Protein AF-A0A835IHJ7-F1 (afdb_monomer_lite)

pLDDT: mean 81.1, std 14.23, range [47.38, 95.94]

Radius of gyration: 22.76 Å; chains: 1; bounding box: 47×42×72 Å

Secondary structure (DSSP, 8-state):
----HHHHTTEEE-TTS-EEEPPPSSHHHHHTS-HHHHHHH---SS-S-TTSPPP-HHHHHTT--TTHHHHHHHHHHHHHHHHHTT----EEEE-SS---HHHHHHHHHHHT--EEEES-TTSHHHHHHHHHHTPPPTT--S-S--

Foldseek 3Di:
DPDDVVVCVAWDADPVRDIDGDDDDPCVVVVVADPVRVCLLDQDQWDPDPVTDRDDPVCVVVVVRPRQVVLLVSLLVVLVVCVVVLHADAAEDADPDDPNCVSNVNNRVSSVYYYQYHNDCPDPSNVVVVCVVQDADPPHPPPGDD

InterPro domains:
  IPR001706 Large ribosomal subunit protein bL35 [TIGR00001] (1-47)
  IPR006896 Sec23/Sec24, trunk domain [PF04811] (45-134)
  IPR018265 Large ribosomal subunit protein bL35, conserved site [PS00936] (2-28)
  IPR036465 von Willebrand factor A-like domain superfamily [G3DSA:3.40.50.410] (40-141)
  IPR036465 von Willebrand factor A-like domain superfamily [SSF53300] (44-135)
  IPR037229 Large ribosomal subunit protein bL35 superfamily [SSF143034] (1-47)
  IPR037364 Protein transport protein Sec23 [PTHR11141] (43-145)

Organism: NCBI:txid261450

Structure (mmCIF, N/CA/C/O backbone):
data_AF-A0A835IHJ7-F1
#
_entry.id   AF-A0A835IHJ7-F1
#
loop_
_atom_site.group_PDB
_atom_site.id
_atom_site.type_symbol
_atom_site.label_atom_id
_atom_site.label_alt_id
_atom_site.label_comp_id
_atom_site.label_asym_id
_atom_site.label_entity_id
_atom_site.label_seq_id
_atom_site.pdbx_PDB_ins_code
_atom_site.Cartn_x
_atom_site.Cartn_y
_atom_site.Cartn_z
_atom_site.occupancy
_atom_site.B_iso_or_equiv
_atom_site.auth_seq_id
_atom_site.auth_comp_id
_atom_site.auth_asym_id
_atom_site.auth_atom_id
_atom_site.pdbx_PDB_model_num
ATOM 1 N N . MET A 1 1 ? -16.479 17.876 -47.796 1.00 48.84 1 MET A N 1
ATOM 2 C CA . MET A 1 1 ? -17.436 17.294 -46.824 1.00 48.84 1 MET A CA 1
ATOM 3 C C . MET A 1 1 ? -18.334 18.412 -46.309 1.00 48.84 1 MET A C 1
ATOM 5 O O . MET A 1 1 ? -17.825 19.296 -45.635 1.00 48.84 1 MET A O 1
ATOM 9 N N . LYS A 1 2 ? -19.627 18.438 -46.674 1.00 47.38 2 LYS A N 1
ATOM 10 C CA . LYS A 1 2 ? -20.576 19.448 -46.168 1.00 47.38 2 LYS A CA 1
ATOM 11 C C . LYS A 1 2 ? -20.697 19.270 -44.649 1.00 47.38 2 LYS A C 1
ATOM 13 O O . LYS A 1 2 ? -21.270 18.293 -44.174 1.00 47.38 2 LYS A O 1
ATOM 18 N N . THR A 1 3 ? -20.072 20.150 -43.875 1.00 56.28 3 THR A N 1
ATOM 19 C CA . THR A 1 3 ? -20.063 20.071 -42.414 1.00 56.28 3 THR A CA 1
ATOM 20 C C . THR A 1 3 ? -21.404 20.554 -41.880 1.00 56.28 3 THR A C 1
ATOM 22 O O . THR A 1 3 ? -21.652 21.747 -41.739 1.00 56.28 3 THR A O 1
ATOM 25 N N . HIS A 1 4 ? -22.286 19.620 -41.524 1.00 66.06 4 HIS A N 1
ATOM 26 C CA . HIS A 1 4 ? -23.391 19.952 -40.629 1.00 66.06 4 HIS A CA 1
ATOM 27 C C . HIS A 1 4 ? -22.774 20.542 -39.348 1.00 66.06 4 HIS A C 1
ATOM 29 O O . HIS A 1 4 ? -21.916 19.898 -38.737 1.00 66.06 4 HIS A O 1
ATOM 35 N N . LYS A 1 5 ? -23.176 21.753 -38.924 1.00 63.59 5 LYS A N 1
ATOM 36 C CA . LYS A 1 5 ? -22.623 22.426 -37.720 1.00 63.59 5 LYS A CA 1
ATOM 37 C C . LYS A 1 5 ? -22.625 21.511 -36.481 1.00 63.59 5 LYS A C 1
ATOM 39 O O . LYS A 1 5 ? -21.757 21.620 -35.618 1.00 63.59 5 LYS A O 1
ATOM 44 N N . ALA A 1 6 ? -23.567 20.568 -36.417 1.00 62.56 6 ALA A N 1
ATOM 45 C CA . ALA A 1 6 ? -23.655 19.543 -35.378 1.00 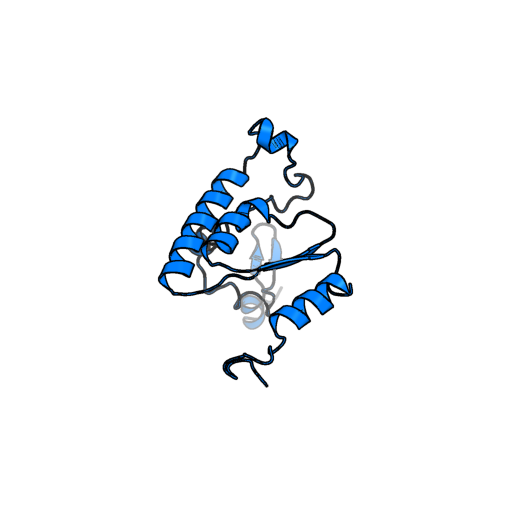62.56 6 ALA A CA 1
ATOM 46 C C . ALA A 1 6 ? -22.461 18.566 -35.358 1.00 62.56 6 ALA A C 1
ATOM 48 O O . ALA A 1 6 ? -22.000 18.178 -34.285 1.00 62.56 6 ALA A O 1
ATOM 49 N N . SER A 1 7 ? -21.932 18.189 -36.523 1.00 63.28 7 SER A N 1
ATOM 50 C CA . SER A 1 7 ? -20.811 17.253 -36.662 1.00 63.28 7 SER A CA 1
ATOM 51 C C . SER A 1 7 ? -19.484 17.892 -36.247 1.00 63.28 7 SER A C 1
ATOM 53 O O . SER A 1 7 ? -18.677 17.242 -35.584 1.00 63.28 7 SER A O 1
ATOM 55 N N . ALA A 1 8 ? -19.298 19.187 -36.525 1.00 67.44 8 ALA A N 1
ATOM 56 C CA . ALA A 1 8 ? -18.123 19.947 -36.086 1.00 67.44 8 ALA A CA 1
ATOM 57 C C . ALA A 1 8 ? -18.004 20.036 -34.550 1.00 67.44 8 ALA A C 1
ATOM 59 O O . ALA A 1 8 ? -16.902 20.086 -34.014 1.00 67.44 8 ALA A O 1
ATOM 60 N N . LYS A 1 9 ? -19.127 19.981 -33.817 1.00 69.31 9 LYS A N 1
ATOM 61 C CA . LYS A 1 9 ? -19.121 19.934 -32.342 1.00 69.31 9 LYS A CA 1
ATOM 62 C C . LYS A 1 9 ? -18.707 18.567 -31.775 1.00 69.31 9 LYS A C 1
ATOM 64 O O . LYS A 1 9 ? -18.355 18.476 -30.602 1.00 69.31 9 LYS A O 1
ATOM 69 N N . ARG A 1 10 ? -18.785 17.494 -32.570 1.00 63.91 10 ARG A N 1
ATOM 70 C CA . ARG A 1 10 ? -18.609 16.099 -32.116 1.00 63.91 10 ARG A CA 1
ATOM 71 C C . ARG A 1 10 ? -17.258 15.495 -32.510 1.00 63.91 10 ARG A C 1
ATOM 73 O O . ARG A 1 10 ? -16.793 14.568 -31.843 1.00 63.91 10 ARG A O 1
ATOM 80 N N . PHE A 1 11 ? -16.623 16.026 -33.551 1.00 75.25 11 PHE A N 1
ATOM 81 C CA . PHE A 1 11 ? -15.389 15.498 -34.128 1.00 75.25 11 PHE A CA 1
ATOM 82 C C . PHE A 1 11 ? -14.379 16.622 -34.352 1.00 75.25 11 PHE A C 1
ATOM 84 O O . PHE A 1 11 ? -14.734 17.690 -34.841 1.00 75.25 11 PHE A O 1
ATOM 91 N N . ARG A 1 12 ? -13.114 16.377 -34.003 1.00 80.88 12 ARG A N 1
ATOM 92 C CA . ARG A 1 12 ? -12.000 17.307 -34.223 1.00 80.88 12 ARG A CA 1
ATOM 93 C C . ARG A 1 12 ? -11.006 16.687 -35.200 1.00 80.88 12 ARG A C 1
ATOM 95 O O . ARG A 1 12 ? -10.672 15.517 -35.049 1.00 80.88 12 ARG A O 1
ATOM 102 N N . VAL A 1 13 ? -10.512 17.463 -36.161 1.00 79.38 13 VAL A N 1
ATOM 103 C CA . VAL A 1 13 ? -9.431 17.052 -37.074 1.00 79.38 13 VAL A CA 1
ATOM 104 C C . VAL A 1 13 ? -8.097 17.513 -36.482 1.00 79.38 13 VAL A C 1
ATOM 106 O O . VAL A 1 13 ? -8.000 18.640 -36.000 1.00 79.38 13 VAL A O 1
ATOM 109 N N . THR A 1 14 ? -7.094 16.639 -36.421 1.00 76.50 14 THR A N 1
ATOM 110 C CA . THR A 1 14 ? -5.735 17.009 -35.985 1.00 76.50 14 THR A CA 1
ATOM 111 C C . THR A 1 14 ? -4.928 17.595 -37.148 1.00 76.50 14 THR A C 1
ATOM 113 O O . THR A 1 14 ? -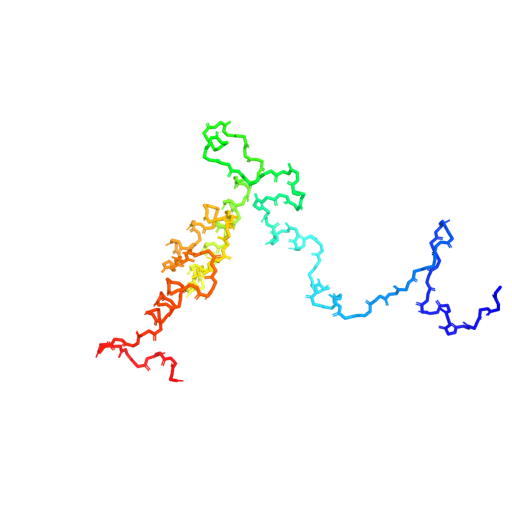5.309 17.424 -38.301 1.00 76.50 14 THR A O 1
ATOM 116 N N . GLY A 1 15 ? -3.789 18.243 -36.872 1.00 72.62 15 GLY A N 1
ATOM 117 C CA . GLY A 1 15 ? -2.915 18.813 -37.915 1.00 72.62 15 GLY A CA 1
ATOM 118 C C . GLY A 1 15 ? -2.407 17.806 -38.962 1.00 72.62 15 GLY A C 1
ATOM 119 O O . GLY A 1 15 ? -2.049 18.208 -40.057 1.00 72.62 15 GLY A O 1
ATOM 120 N N . ASN A 1 16 ? -2.470 16.500 -38.666 1.00 78.12 16 ASN A N 1
ATOM 121 C CA . ASN A 1 16 ? -2.183 15.405 -39.606 1.00 78.12 16 ASN A CA 1
ATOM 122 C C . ASN A 1 16 ? -3.456 14.785 -40.219 1.00 78.12 16 ASN A C 1
ATOM 124 O O . ASN A 1 16 ? -3.487 13.590 -40.501 1.00 78.12 16 ASN A O 1
ATOM 128 N N . TRP A 1 17 ? -4.537 15.555 -40.360 1.00 72.00 17 TRP A N 1
ATOM 129 C CA . TRP A 1 17 ? -5.792 15.145 -41.013 1.00 72.00 17 TRP A CA 1
ATOM 130 C C . TRP A 1 17 ? -6.524 13.940 -40.391 1.00 72.00 17 TRP A C 1
ATOM 132 O O . TRP A 1 17 ? -7.481 13.419 -40.963 1.00 72.00 17 TRP A O 1
ATOM 142 N N . LYS A 1 18 ? -6.151 13.514 -39.176 1.00 78.69 18 LYS A N 1
ATOM 143 C CA . LYS A 1 18 ? -6.837 12.425 -38.461 1.00 78.69 18 LYS A CA 1
ATOM 144 C C . LYS A 1 18 ? -8.068 12.955 -37.726 1.00 78.69 18 LYS A C 1
ATOM 146 O O . LYS A 1 18 ? -7.985 13.935 -36.985 1.00 78.69 18 LYS A O 1
ATOM 151 N N . ILE A 1 19 ? -9.202 12.272 -37.874 1.00 80.94 19 ILE A N 1
ATOM 152 C CA . ILE A 1 19 ? -10.466 12.627 -37.213 1.00 80.94 19 ILE A CA 1
ATOM 153 C C . ILE A 1 19 ? -10.537 11.944 -35.842 1.00 80.94 19 ILE A C 1
ATOM 155 O O . ILE A 1 19 ? -10.535 10.719 -35.740 1.00 80.94 19 ILE A O 1
ATOM 159 N N . VAL A 1 20 ? -10.634 12.730 -34.769 1.00 77.38 20 VAL A N 1
ATOM 160 C CA . VAL A 1 20 ? -10.759 12.248 -33.386 1.00 77.38 20 VAL A CA 1
ATOM 161 C C . VAL A 1 20 ? -12.110 12.631 -32.779 1.00 77.38 20 VAL A C 1
ATOM 163 O O . VAL A 1 20 ? -12.594 13.751 -32.940 1.00 77.38 20 VAL A O 1
ATOM 166 N N . ARG A 1 21 ? -12.715 11.700 -32.027 1.00 77.25 21 ARG A N 1
ATOM 167 C CA . ARG A 1 21 ? -13.938 11.925 -31.236 1.00 77.25 21 ARG A CA 1
ATOM 168 C C . ARG A 1 21 ? -13.661 11.761 -29.749 1.00 77.25 21 ARG A C 1
ATOM 170 O O . ARG A 1 21 ? -12.893 10.885 -29.347 1.00 77.25 21 ARG A O 1
ATOM 177 N N . ARG A 1 22 ? -14.325 12.555 -28.912 1.00 65.62 22 ARG A N 1
ATOM 178 C CA . ARG A 1 22 ? -14.223 12.416 -27.454 1.00 65.62 22 ARG A CA 1
ATOM 179 C C . ARG A 1 22 ? -14.990 11.159 -27.016 1.00 65.62 22 ARG A C 1
ATOM 181 O O . ARG A 1 22 ? -16.195 11.075 -27.226 1.00 65.62 22 ARG A O 1
ATOM 188 N N . ARG A 1 23 ? -14.313 10.164 -26.426 1.00 65.19 23 ARG A N 1
ATOM 189 C CA . ARG A 1 23 ? -14.987 8.999 -25.815 1.00 65.19 23 ARG A CA 1
ATOM 190 C C . ARG A 1 23 ? -15.541 9.398 -24.442 1.00 65.19 23 ARG A C 1
ATOM 192 O O . ARG A 1 23 ? -14.785 9.817 -23.566 1.00 65.19 23 ARG A O 1
ATOM 199 N N . ALA A 1 24 ? -16.853 9.276 -24.257 1.00 59.16 24 ALA A N 1
ATOM 200 C CA . ALA A 1 24 ? -17.492 9.453 -22.957 1.00 59.16 24 ALA A CA 1
ATOM 201 C C . ALA A 1 24 ? -17.250 8.222 -22.062 1.00 59.16 24 ALA A C 1
ATOM 203 O O . ALA A 1 24 ? -17.109 7.117 -22.579 1.00 59.16 24 ALA A O 1
ATOM 204 N N . ARG A 1 25 ? -17.264 8.443 -20.735 1.00 54.22 25 ARG A N 1
ATOM 205 C CA . ARG A 1 25 ? -17.386 7.465 -19.621 1.00 54.22 25 ARG A CA 1
ATOM 206 C C . ARG A 1 25 ? -16.214 7.253 -18.655 1.00 54.22 25 ARG A C 1
ATOM 208 O O . ARG A 1 25 ? -16.454 6.647 -17.624 1.00 54.22 25 ARG A O 1
ATOM 215 N N . LYS A 1 26 ? -15.006 7.799 -18.858 1.00 50.12 26 LYS A N 1
ATOM 216 C CA . LYS A 1 26 ? -13.935 7.673 -17.826 1.00 50.12 26 LYS A CA 1
ATOM 217 C C . LYS A 1 26 ? -13.155 8.946 -17.477 1.00 50.12 26 LYS A C 1
ATOM 219 O O . LYS A 1 26 ? -12.335 8.929 -16.569 1.00 50.12 26 LYS A O 1
ATOM 224 N N . GLN A 1 27 ? -13.430 10.073 -18.139 1.00 53.50 27 GLN A N 1
ATOM 225 C CA . GLN A 1 27 ? -12.691 11.318 -17.880 1.00 53.50 27 GLN A CA 1
ATOM 226 C C . GLN A 1 27 ? -13.103 12.008 -16.566 1.00 53.50 27 GLN A C 1
ATOM 228 O O . GLN A 1 27 ? -12.243 12.565 -15.895 1.00 53.50 27 GLN A O 1
ATOM 233 N N . HIS A 1 28 ? -14.377 11.945 -16.161 1.00 57.94 28 HIS A N 1
ATOM 234 C CA . HIS A 1 28 ? -14.888 12.683 -14.993 1.00 57.94 28 HIS A CA 1
ATOM 235 C C . HIS A 1 28 ? -14.386 12.139 -13.641 1.00 57.94 28 HIS A C 1
ATOM 237 O O . HIS A 1 28 ? -14.197 12.919 -12.712 1.00 57.94 28 HIS A O 1
ATOM 243 N N . LEU A 1 29 ? -14.083 10.837 -13.554 1.00 54.25 29 LEU A N 1
ATOM 244 C CA . LEU A 1 29 ? -13.552 10.195 -12.342 1.00 54.25 29 LEU A CA 1
ATOM 245 C C . LEU A 1 29 ? -12.121 10.654 -12.004 1.00 54.25 29 LEU A C 1
ATOM 247 O O . LEU A 1 29 ? -11.735 10.688 -10.840 1.00 54.25 29 LEU A O 1
ATOM 251 N N . LEU A 1 30 ? -11.337 11.059 -13.011 1.00 53.34 30 LEU A N 1
ATOM 252 C CA . LEU A 1 30 ? -9.954 11.534 -12.844 1.00 53.34 30 LEU A CA 1
ATOM 253 C C . LEU A 1 30 ? -9.795 13.052 -13.066 1.00 53.34 30 LEU A C 1
ATOM 255 O O . LEU A 1 30 ? -8.729 13.599 -12.783 1.00 53.34 30 LEU A O 1
ATOM 259 N N . ALA A 1 31 ? -10.839 13.746 -13.538 1.00 53.34 31 ALA A N 1
ATOM 260 C CA . ALA A 1 31 ? -10.803 15.165 -13.911 1.00 53.34 31 ALA A CA 1
ATOM 261 C C . ALA A 1 31 ? -10.679 16.136 -12.726 1.00 53.34 31 ALA A C 1
ATOM 263 O O . ALA A 1 31 ? -10.103 17.208 -12.886 1.00 53.34 31 ALA A O 1
ATOM 264 N N . LYS A 1 32 ? -11.163 15.783 -11.526 1.00 59.22 32 LYS A N 1
ATOM 265 C CA . LYS A 1 32 ? -11.111 16.689 -10.358 1.00 59.22 32 LYS A CA 1
ATOM 266 C C . LYS A 1 32 ? -9.694 16.935 -9.817 1.00 59.22 32 LYS A C 1
ATOM 268 O O . LYS A 1 32 ? -9.498 17.818 -8.984 1.00 59.22 32 LYS A O 1
ATOM 273 N N . LYS A 1 33 ? -8.691 16.160 -10.241 1.00 63.16 33 LYS A N 1
ATOM 274 C CA . LYS A 1 33 ? -7.315 16.276 -9.737 1.00 63.16 33 LYS A CA 1
ATOM 275 C C . LYS A 1 33 ? -6.392 16.782 -10.852 1.00 63.16 33 LYS A C 1
ATOM 277 O O . LYS A 1 33 ? -6.110 16.062 -11.810 1.00 63.16 33 LYS A O 1
ATOM 282 N N . ASN A 1 34 ? -5.882 18.010 -10.696 1.00 69.75 34 ASN A N 1
ATOM 283 C CA . ASN A 1 34 ? -4.849 18.596 -11.565 1.00 69.75 34 ASN A CA 1
ATOM 284 C C . ASN A 1 34 ? -3.681 17.599 -11.757 1.00 69.75 34 ASN A C 1
ATOM 286 O O . ASN A 1 34 ? -3.331 16.886 -10.817 1.00 69.75 34 ASN A O 1
ATOM 290 N N . ALA A 1 35 ? -3.070 17.537 -12.946 1.00 65.38 35 ALA A N 1
ATOM 291 C CA . ALA A 1 35 ? -1.893 16.708 -13.227 1.00 65.38 35 ALA A CA 1
ATOM 292 C C . ALA A 1 35 ? -0.778 16.896 -12.183 1.00 65.38 35 ALA A C 1
ATOM 294 O O . ALA A 1 35 ? -0.235 15.910 -11.693 1.00 65.38 35 ALA A O 1
ATOM 295 N N . LYS A 1 36 ? -0.537 18.137 -11.732 1.00 69.75 36 LYS A N 1
ATOM 296 C CA . LYS A 1 36 ? 0.397 18.434 -10.631 1.00 69.75 36 LYS A CA 1
ATOM 297 C C . LYS A 1 36 ? -0.018 17.752 -9.323 1.00 69.75 36 LYS A C 1
ATOM 299 O O . LYS A 1 36 ? 0.814 17.179 -8.628 1.00 69.75 36 LYS A O 1
ATOM 304 N N . ARG A 1 37 ? -1.319 17.761 -9.008 1.00 61.97 37 ARG A N 1
ATOM 305 C CA . ARG A 1 37 ? -1.884 17.087 -7.827 1.00 61.97 37 ARG A CA 1
ATOM 306 C C . ARG A 1 37 ? -1.783 15.567 -7.954 1.00 61.97 37 ARG A C 1
ATOM 308 O O . ARG A 1 37 ? -1.449 14.921 -6.974 1.00 61.97 37 ARG A O 1
ATOM 315 N N . ARG A 1 38 ? -2.024 14.996 -9.137 1.00 62.41 38 ARG A N 1
ATOM 316 C CA . ARG A 1 38 ? -1.890 13.550 -9.385 1.00 62.41 38 ARG A CA 1
ATOM 317 C C . ARG A 1 38 ? -0.438 13.094 -9.256 1.00 62.41 38 ARG A C 1
ATOM 319 O O . ARG A 1 38 ? -0.179 12.208 -8.461 1.00 62.41 38 ARG A O 1
ATOM 326 N N . ASN A 1 39 ? 0.503 13.782 -9.900 1.00 61.28 39 ASN A N 1
ATOM 327 C CA . ASN A 1 39 ? 1.934 13.462 -9.818 1.00 61.28 39 ASN A CA 1
ATOM 328 C C . ASN A 1 39 ? 2.516 13.664 -8.408 1.00 61.28 39 ASN A C 1
ATOM 330 O O . ASN A 1 39 ? 3.498 13.025 -8.041 1.00 61.28 39 ASN A O 1
ATOM 334 N N . ARG A 1 40 ? 1.913 14.550 -7.603 1.00 63.16 40 ARG A N 1
ATOM 335 C CA . ARG A 1 40 ? 2.259 14.714 -6.184 1.00 63.16 40 ARG A CA 1
ATOM 336 C C . ARG A 1 40 ? 1.711 13.582 -5.309 1.00 63.16 40 ARG A C 1
ATOM 338 O O . ARG A 1 40 ? 2.352 13.242 -4.326 1.00 63.16 40 ARG A O 1
ATOM 345 N N . LEU A 1 41 ? 0.540 13.041 -5.650 1.00 55.72 41 LEU A N 1
ATOM 346 C CA . LEU A 1 41 ? -0.156 11.998 -4.886 1.00 55.72 41 LEU A CA 1
ATOM 347 C C . LEU A 1 41 ? 0.210 10.569 -5.311 1.00 55.72 41 LEU A C 1
ATOM 349 O O . LEU A 1 41 ? -0.083 9.643 -4.571 1.00 55.72 41 LEU A O 1
ATOM 353 N N . SER A 1 42 ? 0.810 10.373 -6.484 1.00 59.47 42 SER A N 1
ATOM 354 C CA . SER A 1 42 ? 1.307 9.073 -6.934 1.00 59.47 42 SER A CA 1
ATOM 355 C C . SER A 1 42 ? 2.827 9.126 -7.051 1.00 59.47 42 SER A C 1
ATOM 357 O O . SER A 1 42 ? 3.357 9.516 -8.096 1.00 59.47 42 SER A O 1
ATOM 359 N N . LYS A 1 43 ? 3.546 8.753 -5.990 1.00 77.69 43 LYS A N 1
ATOM 360 C CA . LYS A 1 43 ? 4.924 8.288 -6.176 1.00 77.69 43 LYS A CA 1
ATOM 361 C C . LYS A 1 43 ? 4.866 6.844 -6.654 1.00 77.69 43 LYS A C 1
ATOM 363 O O . LYS A 1 43 ? 4.089 6.050 -6.140 1.00 77.69 43 LYS A O 1
ATOM 368 N N . MET A 1 44 ? 5.597 6.565 -7.725 1.00 82.00 44 MET A N 1
ATOM 369 C CA . MET A 1 44 ? 5.578 5.272 -8.400 1.00 82.00 44 MET A CA 1
ATOM 370 C C . MET A 1 44 ? 6.580 4.333 -7.734 1.00 82.00 44 MET A C 1
ATOM 372 O O . MET A 1 44 ? 7.657 4.784 -7.359 1.00 82.00 44 MET A O 1
ATOM 376 N N . ILE A 1 45 ? 6.206 3.062 -7.607 1.00 85.75 45 ILE A N 1
ATOM 377 C CA . ILE A 1 45 ? 7.064 1.969 -7.124 1.00 85.75 45 ILE A CA 1
ATOM 378 C C . ILE A 1 45 ? 7.908 1.408 -8.278 1.00 85.75 45 ILE A C 1
ATOM 380 O O . ILE A 1 45 ? 9.108 1.205 -8.146 1.00 85.75 45 ILE A O 1
ATOM 384 N N . VAL A 1 46 ? 7.277 1.234 -9.439 1.00 87.38 46 VAL A N 1
ATOM 385 C CA . VAL A 1 46 ? 7.889 0.799 -10.699 1.00 87.38 46 VAL A CA 1
ATOM 386 C C . VAL A 1 46 ? 7.274 1.602 -11.846 1.00 87.38 46 VAL A C 1
ATOM 388 O O . VAL A 1 46 ? 6.181 2.173 -11.695 1.00 87.38 46 VAL A O 1
ATOM 391 N N . SER A 1 47 ? 7.968 1.706 -12.981 1.00 84.69 47 SER A N 1
ATOM 392 C CA . SER A 1 47 ? 7.370 2.313 -14.167 1.00 84.69 47 SER A CA 1
ATOM 393 C C . SER A 1 47 ? 6.250 1.446 -14.742 1.00 84.69 47 SER A C 1
ATOM 395 O O . SER A 1 47 ? 6.042 0.297 -14.369 1.00 84.69 47 SER A O 1
ATOM 397 N N . LYS A 1 48 ? 5.460 2.028 -15.648 1.00 83.00 48 LYS A N 1
ATOM 398 C CA . LYS A 1 48 ? 4.399 1.283 -16.344 1.00 83.00 48 LYS A CA 1
ATOM 399 C C . LYS A 1 48 ? 4.941 0.390 -17.457 1.00 83.00 48 LYS A C 1
ATOM 401 O O . LYS A 1 48 ? 4.172 -0.380 -18.024 1.00 83.00 48 LYS A O 1
ATOM 406 N N . SER A 1 49 ? 6.204 0.575 -17.834 1.00 84.19 49 SER A N 1
ATOM 407 C CA . SER A 1 49 ? 6.814 -0.211 -18.891 1.00 84.19 49 SER A CA 1
ATOM 408 C C . SER A 1 49 ? 7.217 -1.559 -18.316 1.00 84.19 49 SER A C 1
ATOM 410 O O . SER A 1 49 ? 8.025 -1.606 -17.398 1.00 84.19 49 SER A O 1
ATOM 412 N N . LEU A 1 50 ? 6.700 -2.651 -18.882 1.00 82.69 50 LEU A N 1
ATOM 413 C CA . LEU A 1 50 ? 7.072 -4.015 -18.480 1.00 82.69 50 LEU A CA 1
ATOM 414 C C . LEU A 1 50 ? 8.550 -4.339 -18.758 1.00 82.69 50 LEU A C 1
ATOM 416 O O . LEU A 1 50 ? 9.053 -5.354 -18.294 1.00 82.69 50 LEU A O 1
ATOM 420 N N . SER A 1 51 ? 9.243 -3.487 -19.520 1.00 86.25 51 SER A N 1
ATOM 421 C CA . SER A 1 51 ? 10.686 -3.589 -19.747 1.00 86.25 51 SER A CA 1
ATOM 422 C C . SER A 1 51 ? 11.511 -3.298 -18.496 1.00 86.25 51 SER A C 1
ATOM 424 O O . SER A 1 51 ? 12.657 -3.726 -18.416 1.00 86.25 51 SER A O 1
ATOM 426 N N . GLU A 1 52 ? 10.969 -2.524 -17.555 1.00 82.81 52 GLU A N 1
ATOM 427 C CA . GLU A 1 52 ? 11.648 -2.195 -16.308 1.00 82.81 52 GLU A CA 1
ATOM 428 C C . GLU A 1 52 ? 11.157 -3.155 -15.218 1.00 82.81 52 GLU A C 1
ATOM 430 O O . GLU A 1 52 ? 9.988 -3.078 -14.826 1.00 82.81 52 GLU A O 1
ATOM 435 N N . PRO A 1 53 ? 12.010 -4.075 -14.732 1.00 85.06 53 PRO A N 1
ATOM 436 C CA . PRO A 1 53 ? 11.604 -5.020 -13.707 1.00 85.06 53 PRO A CA 1
ATOM 437 C C . PRO A 1 53 ? 11.341 -4.300 -12.383 1.00 85.06 53 PRO A C 1
ATOM 439 O O . PRO A 1 53 ? 11.918 -3.250 -12.082 1.00 85.06 53 PRO A O 1
ATOM 442 N N . ILE A 1 54 ? 10.483 -4.896 -11.556 1.00 87.06 54 ILE A N 1
ATOM 443 C CA . ILE A 1 54 ? 10.382 -4.476 -10.163 1.00 87.06 54 ILE A CA 1
ATOM 444 C C . ILE A 1 54 ? 11.705 -4.783 -9.456 1.00 87.06 54 ILE A C 1
ATOM 446 O O . ILE A 1 54 ? 12.319 -5.826 -9.681 1.00 87.06 54 ILE A O 1
ATOM 450 N N . ARG A 1 55 ? 12.159 -3.844 -8.626 1.00 90.31 55 ARG A N 1
ATOM 451 C CA . ARG A 1 55 ? 13.427 -3.941 -7.892 1.00 90.31 55 ARG A CA 1
ATOM 452 C C . ARG A 1 55 ? 13.555 -5.263 -7.119 1.00 90.31 55 ARG A C 1
ATOM 454 O O . ARG A 1 55 ? 12.592 -5.784 -6.553 1.00 90.31 55 ARG A O 1
ATOM 461 N N . SER A 1 56 ? 14.775 -5.767 -7.036 1.00 90.19 56 SER A N 1
ATOM 462 C CA . SER A 1 56 ? 15.148 -6.934 -6.238 1.00 90.19 56 SER A CA 1
ATOM 463 C C . SER A 1 56 ? 15.903 -6.530 -4.965 1.00 90.19 56 SER A C 1
ATOM 465 O O . SER A 1 56 ? 16.262 -5.368 -4.775 1.00 90.19 56 SER A O 1
ATOM 467 N N . HIS A 1 57 ? 16.178 -7.499 -4.087 1.00 89.50 57 HIS A N 1
ATOM 468 C CA . HIS A 1 57 ? 17.049 -7.283 -2.924 1.00 89.50 57 HIS A CA 1
ATOM 469 C C . HIS A 1 57 ? 18.474 -6.892 -3.350 1.00 89.50 57 HIS A C 1
ATOM 471 O O . HIS A 1 57 ? 19.043 -5.963 -2.793 1.00 89.50 57 HIS A O 1
ATOM 477 N N . LYS A 1 58 ? 18.995 -7.500 -4.426 1.00 90.94 58 LYS A N 1
ATOM 478 C CA . LYS A 1 58 ? 20.317 -7.160 -4.977 1.00 90.94 58 LYS A CA 1
ATOM 479 C C . LYS A 1 58 ? 20.399 -5.706 -5.449 1.00 90.94 58 LYS A C 1
ATOM 481 O O . LYS A 1 58 ? 21.465 -5.103 -5.374 1.00 90.94 58 LYS A O 1
ATOM 486 N N . ASP A 1 59 ? 19.293 -5.157 -5.950 1.00 89.50 59 ASP A N 1
ATOM 487 C CA . ASP A 1 59 ? 19.247 -3.767 -6.415 1.00 89.50 59 ASP A CA 1
ATOM 488 C C . ASP A 1 59 ? 19.240 -2.786 -5.241 1.00 89.50 59 ASP A C 1
ATOM 490 O O . ASP A 1 59 ? 19.832 -1.715 -5.352 1.00 89.50 59 ASP A O 1
ATOM 494 N N . LEU A 1 60 ? 18.619 -3.161 -4.114 1.00 88.06 60 LEU A N 1
ATOM 495 C CA . LEU A 1 60 ? 18.673 -2.388 -2.870 1.00 88.06 60 LEU A CA 1
ATOM 496 C C . LEU A 1 60 ? 20.094 -2.349 -2.302 1.00 88.06 60 LEU A C 1
ATOM 498 O O . LEU A 1 60 ? 20.565 -1.274 -1.947 1.00 88.06 60 LEU A O 1
ATOM 502 N N . ASP A 1 61 ? 20.789 -3.489 -2.285 1.00 91.00 61 ASP A N 1
ATOM 503 C CA . ASP A 1 61 ? 22.161 -3.573 -1.767 1.00 91.00 61 ASP A CA 1
ATOM 504 C C . ASP A 1 61 ? 23.146 -2.739 -2.599 1.00 91.00 61 ASP A C 1
ATOM 506 O O . ASP A 1 61 ? 24.091 -2.155 -2.073 1.00 91.00 61 ASP A O 1
ATOM 510 N N . LYS A 1 62 ? 22.915 -2.663 -3.915 1.00 91.69 62 LYS A N 1
ATOM 511 C CA . LYS A 1 62 ? 23.719 -1.865 -4.856 1.00 91.69 62 LYS A CA 1
ATOM 512 C C . LYS A 1 62 ? 23.246 -0.414 -4.994 1.00 91.69 62 LYS A C 1
ATOM 514 O O . LYS A 1 62 ? 23.775 0.306 -5.837 1.00 91.69 62 LYS A O 1
ATOM 519 N N . ASP A 1 63 ? 22.223 -0.016 -4.240 1.00 87.62 63 ASP A N 1
ATOM 520 C CA . ASP A 1 63 ? 21.536 1.280 -4.323 1.00 87.62 63 ASP A CA 1
ATOM 521 C C . ASP A 1 63 ? 21.083 1.676 -5.750 1.00 87.62 63 ASP A C 1
ATOM 523 O O . ASP A 1 63 ? 20.905 2.845 -6.094 1.00 87.62 63 ASP A O 1
ATOM 527 N N . SER A 1 64 ? 20.840 0.685 -6.613 1.00 86.69 64 SER A N 1
ATOM 528 C CA . SER A 1 64 ? 20.400 0.880 -8.000 1.00 86.69 64 SER A CA 1
ATOM 529 C C . SER A 1 64 ? 18.869 0.949 -8.086 1.00 86.69 64 SER A C 1
ATOM 531 O O . SER A 1 64 ? 18.222 0.248 -8.862 1.00 86.69 64 SER A O 1
ATOM 533 N N . VAL A 1 65 ? 18.255 1.781 -7.238 1.00 87.50 65 VAL A N 1
ATOM 534 C CA . VAL A 1 65 ? 16.796 1.820 -7.036 1.00 87.50 65 VAL A CA 1
ATOM 535 C C . VAL A 1 65 ? 16.195 3.207 -7.315 1.00 87.50 65 VAL A C 1
ATOM 537 O O . VAL A 1 65 ? 15.922 3.987 -6.399 1.00 87.50 65 VAL A O 1
ATOM 540 N N . PRO A 1 66 ? 15.894 3.543 -8.585 1.00 85.50 66 PRO A N 1
ATOM 541 C CA . PRO A 1 66 ? 15.511 4.906 -8.986 1.00 85.50 66 PRO A CA 1
ATOM 542 C C . PRO A 1 66 ? 14.199 5.421 -8.362 1.00 85.50 66 PRO A C 1
ATOM 544 O O . PRO A 1 66 ? 13.978 6.641 -8.270 1.00 85.50 66 PRO A O 1
ATOM 547 N N . PHE A 1 67 ? 13.319 4.506 -7.944 1.00 89.19 67 PHE A N 1
ATOM 548 C CA . PHE A 1 67 ? 11.982 4.806 -7.428 1.00 89.19 67 PHE A CA 1
ATOM 549 C C . PHE A 1 67 ? 11.836 4.604 -5.913 1.00 89.19 67 PHE A C 1
ATOM 551 O O . PHE A 1 67 ? 11.030 5.302 -5.294 1.00 89.19 67 PHE A O 1
ATOM 558 N N . TYR A 1 68 ? 12.639 3.724 -5.309 1.00 90.31 68 TYR A N 1
ATOM 559 C CA . TYR A 1 68 ? 12.443 3.244 -3.937 1.00 90.31 68 TYR A CA 1
ATOM 560 C C . TYR A 1 68 ? 12.467 4.372 -2.901 1.00 90.31 68 TYR A C 1
ATOM 562 O O . TYR A 1 68 ? 11.459 4.640 -2.251 1.00 90.31 68 TYR A O 1
ATOM 570 N N . HIS A 1 69 ? 13.566 5.126 -2.822 1.00 90.19 69 HIS A N 1
ATOM 571 C CA . HIS A 1 69 ? 13.730 6.210 -1.842 1.00 90.19 69 HIS A CA 1
ATOM 572 C C . HIS A 1 69 ? 12.655 7.296 -1.965 1.00 90.19 69 HIS A C 1
ATOM 574 O O . HIS A 1 69 ? 12.161 7.840 -0.975 1.00 90.19 69 HIS A O 1
ATOM 580 N N . LYS A 1 70 ? 12.244 7.602 -3.203 1.00 89.81 70 LYS A N 1
ATOM 581 C CA . LYS A 1 70 ? 11.188 8.589 -3.480 1.00 89.81 70 LYS A CA 1
ATOM 582 C C . LYS A 1 70 ? 9.817 8.094 -3.019 1.00 89.81 70 LYS A C 1
ATOM 584 O O . LYS A 1 70 ? 9.006 8.916 -2.591 1.00 89.81 70 LYS A O 1
ATOM 589 N N . ALA A 1 71 ? 9.552 6.798 -3.150 1.00 91.06 71 ALA A N 1
ATOM 590 C CA . ALA A 1 71 ? 8.309 6.169 -2.727 1.00 91.06 71 ALA A CA 1
ATOM 591 C C . ALA A 1 71 ? 8.249 6.008 -1.200 1.00 91.06 71 ALA A C 1
ATOM 593 O O . ALA A 1 71 ? 7.260 6.431 -0.604 1.00 91.06 71 ALA A O 1
ATOM 594 N N . VAL A 1 72 ? 9.325 5.535 -0.560 1.00 92.06 72 VAL A N 1
ATOM 595 C CA . VAL A 1 72 ? 9.437 5.443 0.910 1.00 92.06 72 VAL A CA 1
ATOM 596 C C . VAL A 1 72 ? 9.171 6.803 1.557 1.00 92.06 72 VAL A C 1
ATOM 598 O O . VAL A 1 72 ? 8.262 6.931 2.373 1.00 92.06 72 VAL A O 1
ATOM 601 N N . LYS A 1 73 ? 9.858 7.865 1.111 1.00 92.25 73 LYS A N 1
ATO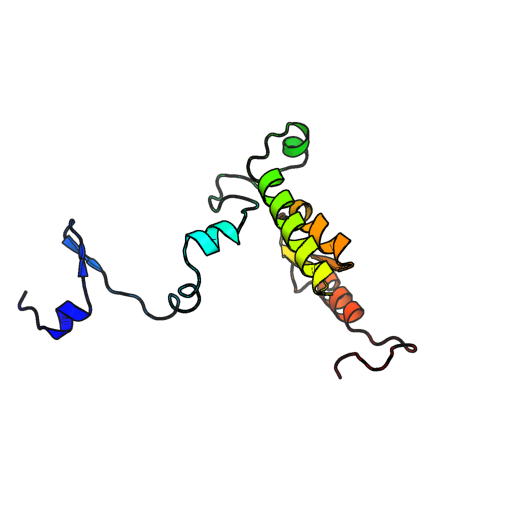M 602 C CA . LYS A 1 73 ? 9.661 9.229 1.638 1.00 92.25 73 LYS A CA 1
ATOM 603 C C . LYS A 1 73 ? 8.222 9.735 1.487 1.00 92.25 73 LYS A C 1
ATOM 605 O O . LYS A 1 73 ? 7.744 10.544 2.282 1.00 92.25 73 LYS A O 1
ATOM 610 N N . PHE A 1 74 ? 7.519 9.297 0.446 1.00 92.19 74 PHE A N 1
ATOM 611 C CA . PHE A 1 74 ? 6.114 9.641 0.258 1.00 92.19 74 PHE A CA 1
ATOM 612 C C . PHE A 1 74 ? 5.208 8.911 1.249 1.00 92.19 74 PHE A C 1
ATOM 614 O O . PHE A 1 74 ? 4.364 9.560 1.870 1.00 92.19 74 PHE A O 1
ATOM 621 N N . TYR A 1 75 ? 5.407 7.606 1.440 1.00 93.62 75 TYR A N 1
ATOM 622 C CA . TYR A 1 75 ? 4.638 6.827 2.410 1.00 93.62 75 TYR A CA 1
ATOM 623 C C . TYR A 1 75 ? 4.942 7.217 3.855 1.00 93.62 75 TYR A C 1
ATOM 625 O O . TYR A 1 75 ? 4.029 7.224 4.672 1.00 93.62 75 TYR A O 1
ATOM 633 N N . GLU A 1 76 ? 6.153 7.676 4.163 1.00 93.88 76 GLU A N 1
ATOM 634 C CA . GLU A 1 76 ? 6.458 8.317 5.446 1.00 93.88 76 GLU A CA 1
ATOM 635 C C . GLU A 1 76 ? 5.665 9.606 5.678 1.00 93.88 76 GLU A C 1
ATOM 637 O O . GLU A 1 76 ? 5.236 9.893 6.795 1.00 93.88 76 GLU A O 1
ATOM 642 N N . GLY A 1 77 ? 5.487 10.421 4.635 1.00 92.75 77 GLY A N 1
ATOM 643 C CA . GLY A 1 77 ? 4.650 11.615 4.715 1.00 92.75 77 GLY A CA 1
ATOM 644 C C . GLY A 1 77 ? 3.186 11.250 4.953 1.00 92.75 77 GLY A C 1
ATOM 645 O O . GLY A 1 77 ? 2.535 11.840 5.813 1.00 92.75 77 GLY A O 1
ATOM 646 N N . LEU A 1 78 ? 2.694 10.241 4.230 1.00 91.94 78 LEU A N 1
ATOM 647 C CA . LEU A 1 78 ? 1.333 9.734 4.379 1.00 91.94 78 LEU A CA 1
ATOM 648 C C . LEU A 1 78 ? 1.100 9.132 5.770 1.00 91.94 78 LEU A C 1
ATOM 650 O O . LEU A 1 78 ? 0.080 9.421 6.387 1.00 91.94 78 LEU A O 1
ATOM 654 N N . SER A 1 79 ? 2.057 8.364 6.297 1.00 94.50 79 SER A N 1
ATOM 655 C CA . SER A 1 79 ? 1.951 7.729 7.613 1.00 94.50 79 SER A CA 1
ATOM 656 C C . SER A 1 79 ? 1.720 8.765 8.710 1.00 94.50 79 SER A C 1
ATOM 658 O O . SER A 1 79 ? 0.876 8.576 9.575 1.00 94.50 79 SER A O 1
ATOM 660 N N . LYS A 1 80 ? 2.444 9.893 8.659 1.00 95.00 80 LYS A N 1
ATOM 661 C CA . LYS A 1 80 ? 2.295 10.984 9.631 1.00 95.00 80 LYS A CA 1
ATOM 662 C C . LYS A 1 80 ? 0.891 11.580 9.592 1.00 95.00 80 LYS A C 1
ATOM 664 O O . LYS A 1 80 ? 0.330 11.888 10.636 1.00 95.00 80 LYS A O 1
ATOM 669 N N . GLN A 1 81 ? 0.320 11.726 8.396 1.00 95.19 81 GLN A N 1
ATOM 670 C CA . GLN A 1 81 ? -1.039 12.241 8.231 1.00 95.19 81 GLN A CA 1
ATOM 671 C C . GLN A 1 81 ? -2.087 11.266 8.768 1.00 95.19 81 GLN A C 1
ATOM 673 O O . GLN A 1 81 ? -3.005 11.703 9.454 1.00 95.19 81 GLN A O 1
ATOM 678 N N . LEU A 1 82 ? -1.931 9.969 8.484 1.00 94.75 82 LEU A N 1
ATOM 679 C CA . LEU A 1 82 ? -2.840 8.925 8.959 1.00 94.75 82 LEU A CA 1
ATOM 680 C C . LEU A 1 82 ? -2.843 8.844 10.486 1.00 94.75 82 LEU A C 1
ATOM 682 O O . LEU A 1 82 ? -3.905 8.937 11.093 1.00 94.75 82 LEU A O 1
ATOM 686 N N . VAL A 1 83 ? -1.660 8.795 11.104 1.00 95.94 83 VAL A N 1
ATOM 687 C CA . VAL A 1 83 ? -1.522 8.763 12.568 1.00 95.94 83 VAL A CA 1
ATOM 688 C C . VAL A 1 83 ? -2.129 10.011 13.208 1.00 95.94 83 VAL A C 1
ATOM 690 O O . VAL A 1 83 ? -2.896 9.89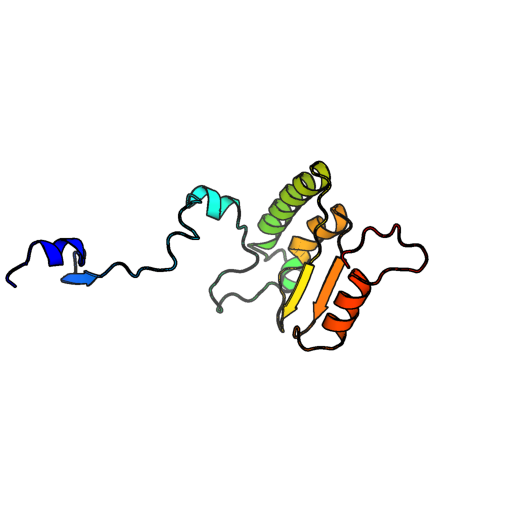8 14.157 1.00 95.94 83 VAL A O 1
ATOM 693 N N . ASN A 1 84 ? -1.871 11.201 12.656 1.00 95.69 84 ASN A N 1
ATOM 694 C CA . ASN A 1 84 ? -2.432 12.447 13.190 1.00 95.69 84 ASN A CA 1
ATOM 695 C C . ASN A 1 84 ? -3.968 12.512 13.104 1.00 95.69 84 ASN A C 1
ATOM 697 O O . ASN A 1 84 ? -4.593 13.257 13.849 1.00 95.69 84 ASN A O 1
ATOM 701 N N . GLN A 1 85 ? -4.578 11.784 12.169 1.00 95.19 85 GLN A N 1
ATOM 702 C CA . GLN A 1 85 ? -6.033 11.702 12.013 1.00 95.19 85 GLN A CA 1
ATOM 703 C C . GLN A 1 85 ? -6.643 10.509 12.765 1.00 95.19 85 GLN A C 1
ATOM 705 O O . GLN A 1 85 ? -7.860 10.350 12.749 1.00 95.19 85 GLN A O 1
ATOM 710 N N . GLY A 1 86 ? -5.820 9.667 13.400 1.00 93.19 86 GLY A N 1
ATOM 711 C CA . GLY A 1 86 ? -6.272 8.422 14.022 1.00 93.19 86 GLY A CA 1
ATOM 712 C C . GLY A 1 86 ? -6.766 7.385 13.007 1.00 93.19 86 GLY A C 1
ATOM 713 O O . GLY A 1 86 ? -7.671 6.613 13.303 1.00 93.19 86 GLY A O 1
ATOM 714 N N . HIS A 1 87 ? -6.227 7.391 11.786 1.00 95.94 87 HIS A N 1
ATOM 715 C CA . HIS A 1 87 ? -6.571 6.425 10.746 1.00 95.94 87 HIS A CA 1
ATOM 716 C C . HIS A 1 87 ? -5.583 5.259 10.715 1.00 95.94 87 HIS A C 1
ATOM 718 O O . HIS A 1 87 ? -4.367 5.461 10.714 1.00 95.94 87 HIS A O 1
ATOM 724 N N . VAL A 1 88 ? -6.130 4.047 10.614 1.00 94.44 88 VAL A N 1
ATOM 725 C CA . VAL A 1 88 ? -5.379 2.800 10.438 1.00 94.44 88 VAL A CA 1
ATOM 726 C C . VAL A 1 88 ? -5.315 2.444 8.953 1.00 94.44 88 VAL A C 1
ATOM 728 O O . VAL A 1 88 ? -6.285 2.652 8.220 1.00 94.44 88 VAL A O 1
ATOM 731 N N . LEU A 1 89 ? -4.165 1.948 8.490 1.00 94.56 89 LEU A N 1
ATOM 732 C CA . LEU A 1 89 ? -3.975 1.479 7.119 1.00 94.56 89 LEU A CA 1
ATOM 733 C C . LEU A 1 89 ? -3.721 -0.028 7.092 1.00 94.56 89 LEU A C 1
ATOM 735 O O . LEU A 1 89 ? -2.591 -0.464 7.291 1.00 94.56 89 LEU A O 1
ATOM 739 N N . ASP A 1 90 ? -4.748 -0.791 6.732 1.00 94.06 90 ASP A N 1
ATOM 740 C CA . ASP A 1 90 ? -4.624 -2.217 6.431 1.00 94.06 90 ASP A CA 1
ATOM 741 C C . ASP A 1 90 ? -4.388 -2.449 4.934 1.00 94.06 90 ASP A C 1
ATOM 743 O O . ASP A 1 90 ? -5.001 -1.808 4.072 1.00 94.06 90 ASP A O 1
ATOM 747 N N . VAL A 1 91 ? -3.498 -3.384 4.605 1.00 93.56 91 VAL A N 1
ATOM 748 C CA . VAL A 1 91 ? -3.098 -3.695 3.230 1.00 93.56 91 VAL A CA 1
ATOM 749 C C . VAL A 1 91 ? -3.354 -5.159 2.931 1.00 93.56 91 VAL A C 1
ATOM 751 O O . VAL A 1 91 ? -2.635 -6.051 3.373 1.00 93.56 91 VAL A O 1
ATOM 754 N N . PHE A 1 92 ? -4.341 -5.396 2.081 1.00 93.75 92 PHE A N 1
ATOM 755 C CA . PHE A 1 92 ? -4.614 -6.704 1.510 1.00 93.75 92 PHE A CA 1
ATOM 756 C C . PHE A 1 92 ? -4.151 -6.712 0.060 1.00 93.75 92 PHE A C 1
ATOM 758 O O . PHE A 1 92 ? -4.725 -6.015 -0.780 1.00 93.75 92 PHE A O 1
ATOM 765 N N . ALA A 1 93 ? -3.114 -7.485 -0.241 1.00 93.69 93 ALA A N 1
ATOM 766 C CA . ALA A 1 93 ? -2.558 -7.548 -1.580 1.00 93.69 93 ALA A CA 1
ATOM 767 C C . ALA A 1 93 ? -2.526 -8.992 -2.077 1.00 93.69 93 ALA A C 1
ATOM 769 O O . ALA A 1 93 ? -1.984 -9.882 -1.427 1.00 93.69 93 ALA A O 1
ATOM 770 N N . CYS A 1 94 ? -3.132 -9.213 -3.241 1.00 93.25 94 CYS A N 1
ATOM 771 C CA . CYS A 1 94 ? -3.117 -10.500 -3.917 1.00 93.25 94 CYS A CA 1
ATOM 772 C C . CYS A 1 94 ? -2.466 -10.344 -5.287 1.00 93.25 94 CYS A C 1
ATOM 774 O O . CYS A 1 94 ? -3.041 -9.692 -6.162 1.00 93.25 94 CYS A O 1
ATOM 776 N N . ALA A 1 95 ? -1.263 -10.887 -5.448 1.00 90.88 95 ALA A N 1
ATOM 777 C CA . ALA A 1 95 ? -0.506 -10.821 -6.690 1.00 90.88 95 ALA A CA 1
ATOM 778 C C . ALA A 1 95 ? 0.519 -11.958 -6.761 1.00 90.88 95 ALA A C 1
ATOM 780 O O . ALA A 1 95 ? 1.018 -12.413 -5.736 1.00 90.88 95 ALA A O 1
ATOM 781 N N . LEU A 1 96 ? 0.852 -12.372 -7.985 1.00 89.69 96 LEU A N 1
ATOM 782 C CA . LEU A 1 96 ? 1.963 -13.293 -8.250 1.00 89.69 96 LEU A CA 1
ATOM 783 C C . LEU A 1 96 ? 3.325 -12.586 -8.153 1.00 89.69 96 LEU A C 1
ATOM 785 O O . LEU A 1 96 ? 4.329 -13.206 -7.821 1.00 89.69 96 LEU A O 1
ATOM 789 N N . ASP A 1 97 ? 3.337 -11.277 -8.412 1.00 89.94 97 ASP A N 1
ATOM 790 C CA . ASP A 1 97 ? 4.521 -10.426 -8.373 1.00 89.94 97 ASP A CA 1
ATOM 791 C C . ASP A 1 97 ? 4.534 -9.512 -7.140 1.00 89.94 97 ASP A C 1
ATOM 793 O O . ASP A 1 97 ? 3.556 -9.376 -6.400 1.00 89.94 97 ASP A O 1
ATOM 797 N N . GLN A 1 98 ? 5.653 -8.814 -6.940 1.00 88.19 98 GLN A N 1
ATOM 798 C CA . GLN A 1 98 ? 5.774 -7.828 -5.873 1.00 88.19 98 GLN A CA 1
ATOM 799 C C . GLN A 1 98 ? 4.776 -6.668 -6.042 1.00 88.19 98 GLN A C 1
ATOM 801 O O . GLN A 1 98 ? 4.629 -6.079 -7.111 1.00 88.19 98 GLN A O 1
ATOM 806 N N . VAL A 1 99 ? 4.160 -6.266 -4.932 1.00 90.31 99 VAL A N 1
ATOM 807 C CA . VAL A 1 99 ? 3.148 -5.191 -4.884 1.00 90.31 99 VAL A CA 1
ATOM 808 C C . VAL A 1 99 ? 3.703 -3.837 -4.426 1.00 90.31 99 VAL A C 1
ATOM 810 O O . VAL A 1 99 ? 2.976 -2.847 -4.392 1.00 90.31 99 VAL A O 1
ATOM 813 N N . GLY A 1 100 ? 4.987 -3.786 -4.057 1.00 90.88 100 GLY A N 1
ATOM 814 C CA . GLY A 1 100 ? 5.610 -2.604 -3.450 1.00 90.88 100 GLY A CA 1
ATOM 815 C C . GLY A 1 100 ? 5.354 -2.473 -1.949 1.00 90.88 100 GLY A C 1
ATOM 816 O O . GLY A 1 100 ? 5.175 -1.373 -1.424 1.00 90.88 100 GLY A O 1
ATOM 817 N N . LEU A 1 101 ? 5.302 -3.610 -1.246 1.00 92.19 101 LEU A N 1
ATOM 818 C CA . LEU A 1 101 ? 5.087 -3.614 0.197 1.00 92.19 101 LEU A CA 1
ATOM 819 C C . LEU A 1 101 ? 6.254 -2.972 0.954 1.00 92.19 101 LEU A C 1
ATOM 821 O O . LEU A 1 101 ? 6.021 -2.326 1.967 1.00 92.19 101 LEU A O 1
ATOM 825 N N . ALA A 1 102 ? 7.496 -3.105 0.480 1.00 91.75 102 ALA A N 1
ATOM 826 C CA . ALA A 1 102 ? 8.637 -2.560 1.219 1.00 91.75 102 ALA A CA 1
ATOM 827 C C . ALA A 1 102 ? 8.599 -1.022 1.302 1.00 91.75 102 ALA A C 1
ATOM 829 O O . ALA A 1 102 ? 8.993 -0.454 2.313 1.00 91.75 102 ALA A O 1
ATOM 830 N N . GLU A 1 103 ? 8.058 -0.345 0.285 1.00 92.50 103 GLU A N 1
ATOM 831 C CA . GLU A 1 103 ? 7.820 1.099 0.305 1.00 92.50 103 GLU A CA 1
ATOM 832 C C . GLU A 1 103 ? 6.667 1.483 1.236 1.00 92.50 103 GLU A C 1
ATOM 834 O O . GLU A 1 103 ? 6.714 2.526 1.886 1.00 92.50 103 GLU A O 1
ATOM 839 N N . LEU A 1 104 ? 5.623 0.650 1.275 1.00 93.06 104 LEU A N 1
ATOM 840 C CA . LEU A 1 104 ? 4.390 0.888 2.025 1.00 93.06 104 LEU A CA 1
ATOM 841 C C . LEU A 1 104 ? 4.508 0.504 3.508 1.00 93.06 104 LEU A C 1
ATOM 843 O O . LEU A 1 104 ? 3.760 1.030 4.332 1.00 93.06 104 LEU A O 1
ATOM 847 N N . LYS A 1 105 ? 5.463 -0.371 3.848 1.00 93.81 105 LYS A N 1
ATOM 848 C CA . LYS A 1 105 ? 5.712 -0.931 5.184 1.00 93.81 105 LYS A CA 1
ATOM 849 C C . LYS A 1 105 ? 5.689 0.143 6.270 1.00 93.81 105 LYS A C 1
ATOM 851 O O . LYS A 1 105 ? 4.974 0.005 7.256 1.00 93.81 105 LYS A O 1
ATOM 856 N N . VAL A 1 106 ? 6.387 1.256 6.036 1.00 93.62 106 VAL A N 1
ATOM 857 C CA . VAL A 1 106 ? 6.486 2.364 6.997 1.00 93.62 106 VAL A CA 1
ATOM 858 C C . VAL A 1 106 ? 5.134 2.993 7.342 1.00 93.62 106 VAL A C 1
ATOM 860 O O . VAL A 1 106 ? 4.946 3.478 8.456 1.00 93.62 106 VAL A O 1
ATOM 863 N N . ALA A 1 107 ? 4.189 3.005 6.400 1.00 94.19 107 ALA A N 1
ATOM 864 C CA . ALA A 1 107 ? 2.858 3.540 6.639 1.00 94.19 107 ALA A CA 1
ATOM 865 C C . ALA A 1 107 ? 2.008 2.572 7.454 1.00 94.19 107 ALA A C 1
ATOM 867 O O . ALA A 1 107 ? 1.385 2.998 8.422 1.00 94.19 107 ALA A O 1
ATOM 868 N N . VAL A 1 108 ? 2.037 1.287 7.104 1.00 95.38 108 VAL A N 1
ATOM 869 C CA . VAL A 1 108 ? 1.250 0.262 7.795 1.00 95.38 108 VAL A CA 1
ATOM 870 C C . VAL A 1 108 ? 1.699 0.122 9.246 1.00 95.38 108 VAL A C 1
ATOM 872 O O . VAL A 1 108 ? 0.883 0.301 10.149 1.00 95.38 108 VAL A O 1
ATOM 875 N N . GLU A 1 109 ? 3.003 -0.059 9.475 1.00 94.81 109 GLU A N 1
ATOM 876 C CA . GLU A 1 109 ? 3.572 -0.252 10.816 1.00 94.81 109 GLU A CA 1
ATOM 877 C C . GLU A 1 109 ? 3.296 0.933 11.742 1.00 94.81 109 GLU A C 1
ATOM 879 O O . GLU A 1 109 ? 2.898 0.750 12.887 1.00 94.81 109 GLU A O 1
ATOM 884 N N . ARG A 1 110 ? 3.448 2.167 11.245 1.00 94.19 110 ARG A N 1
ATOM 885 C CA . ARG A 1 110 ? 3.190 3.367 12.056 1.00 94.19 110 ARG A CA 1
ATOM 886 C C . ARG A 1 110 ? 1.726 3.538 12.430 1.00 94.19 110 ARG A C 1
ATOM 888 O O . ARG A 1 110 ? 1.442 4.124 13.466 1.00 94.19 110 ARG A O 1
ATOM 895 N N . THR A 1 111 ? 0.814 3.085 11.576 1.00 95.50 111 THR A N 1
ATOM 896 C CA . THR A 1 111 ? -0.626 3.165 11.846 1.00 95.50 111 THR A CA 1
ATOM 897 C C . THR A 1 111 ? -1.157 1.975 12.642 1.00 95.50 111 THR A C 1
ATOM 899 O O . THR A 1 111 ? -2.320 1.994 13.024 1.00 95.50 111 THR A O 1
ATOM 902 N N . GLY A 1 112 ? -0.327 0.954 12.894 1.00 93.31 112 GLY A N 1
ATOM 903 C CA . GLY A 1 112 ? -0.741 -0.280 13.564 1.00 93.31 112 GLY A CA 1
ATOM 904 C C . GLY A 1 112 ? -1.648 -1.174 12.714 1.00 93.31 112 GLY A C 1
ATOM 905 O O . GLY A 1 112 ? -2.383 -1.984 13.267 1.00 93.31 112 GLY A O 1
ATOM 906 N N . GLY A 1 113 ? -1.629 -1.004 11.391 1.00 93.19 113 GLY A N 1
ATOM 907 C CA . GLY A 1 113 ? -2.445 -1.800 10.480 1.00 93.19 113 GLY A CA 1
ATOM 908 C C . GLY A 1 113 ? -1.837 -3.165 10.164 1.00 93.19 113 GLY A C 1
ATOM 909 O O . GLY A 1 113 ? -0.682 -3.463 10.477 1.00 93.19 113 GLY A O 1
ATOM 910 N N . LEU A 1 114 ? -2.627 -3.997 9.501 1.00 93.06 114 LEU A N 1
ATOM 911 C CA . LEU A 1 114 ? -2.291 -5.358 9.112 1.00 93.06 114 LEU A CA 1
ATOM 912 C C . LEU A 1 114 ? -1.855 -5.430 7.650 1.00 93.06 114 LEU A C 1
ATOM 914 O O . LEU A 1 114 ? -2.290 -4.653 6.800 1.00 93.06 114 LEU A O 1
ATOM 918 N N . VAL A 1 115 ? -1.026 -6.425 7.337 1.00 94.69 115 VAL A N 1
ATOM 919 C CA . VAL A 1 115 ? -0.687 -6.776 5.956 1.00 94.69 115 VAL A CA 1
ATOM 920 C C . VAL A 1 115 ? -1.028 -8.234 5.706 1.00 94.69 115 VAL A C 1
ATOM 922 O O . VAL A 1 115 ? -0.558 -9.115 6.420 1.00 94.69 115 VAL A O 1
ATOM 925 N N . VAL A 1 116 ? -1.788 -8.493 4.645 1.00 93.38 116 VAL A N 1
ATOM 926 C CA . VAL A 1 116 ? -2.065 -9.844 4.155 1.00 93.38 116 VAL A CA 1
ATOM 927 C C . VAL A 1 116 ? -1.613 -9.935 2.706 1.00 93.38 116 VAL A C 1
ATOM 929 O O . VAL A 1 116 ? -2.127 -9.223 1.840 1.00 93.38 116 VAL A O 1
ATOM 932 N N . LEU A 1 117 ? -0.653 -10.824 2.451 1.00 93.44 117 LEU A N 1
ATOM 933 C CA . LEU A 1 117 ? -0.189 -11.169 1.112 1.00 93.44 117 LEU A CA 1
ATOM 934 C C . LEU A 1 117 ? -0.704 -12.556 0.727 1.00 93.44 117 LEU A C 1
ATOM 936 O O . LEU A 1 117 ? -0.577 -13.505 1.499 1.00 93.44 117 LEU A O 1
ATOM 940 N N . ALA A 1 118 ? -1.256 -12.675 -0.474 1.00 93.31 118 ALA A N 1
ATOM 941 C CA . ALA A 1 118 ? -1.596 -13.957 -1.082 1.00 93.31 118 ALA A CA 1
ATOM 942 C C . ALA A 1 118 ? -1.355 -13.908 -2.598 1.00 93.31 118 ALA A C 1
ATOM 944 O O . ALA A 1 118 ? -1.118 -12.848 -3.169 1.00 93.31 118 ALA A O 1
ATOM 945 N N . GLU A 1 119 ? -1.438 -15.049 -3.274 1.00 92.62 119 GLU A N 1
ATOM 946 C CA . GLU A 1 119 ? -1.322 -15.104 -4.740 1.00 92.62 119 GLU A CA 1
ATOM 947 C C . GLU A 1 119 ? -2.626 -14.669 -5.425 1.00 92.62 119 GLU A C 1
ATOM 949 O O . GLU A 1 119 ? -2.627 -14.034 -6.478 1.00 92.62 119 GLU A O 1
ATOM 954 N N . SER A 1 120 ? -3.764 -14.981 -4.800 1.00 92.94 120 SER A N 1
ATOM 955 C CA . SER A 1 120 ? -5.101 -14.680 -5.303 1.00 92.94 120 SER A CA 1
ATOM 956 C C . SER A 1 120 ? -6.094 -14.529 -4.153 1.00 92.94 120 SER A C 1
ATOM 958 O O . SER A 1 120 ? -6.024 -15.241 -3.150 1.00 92.94 120 SER A O 1
ATOM 960 N N . PHE A 1 121 ? -7.095 -13.667 -4.344 1.00 90.12 121 PHE A N 1
ATOM 961 C CA . PHE A 1 121 ? -8.220 -13.501 -3.416 1.00 90.12 121 PHE A CA 1
ATOM 962 C C . PHE A 1 121 ? -9.065 -14.781 -3.258 1.00 90.12 121 PHE A C 1
ATOM 964 O O . PHE A 1 121 ? -9.881 -14.897 -2.343 1.00 90.12 121 PHE A O 1
ATOM 971 N N . GLY A 1 122 ? -8.891 -15.761 -4.151 1.00 91.19 122 GLY A N 1
ATOM 972 C CA . GLY A 1 122 ? -9.543 -17.065 -4.062 1.00 91.19 122 GLY A CA 1
ATOM 973 C C . GLY A 1 122 ? -8.955 -17.994 -2.995 1.00 91.19 122 GLY A C 1
ATOM 974 O O . GLY A 1 122 ? -9.679 -18.881 -2.532 1.00 91.19 122 GLY A O 1
ATOM 975 N N . HIS A 1 123 ? -7.694 -17.791 -2.593 1.00 91.44 123 HIS A N 1
ATOM 976 C CA . HIS A 1 123 ? -6.997 -18.677 -1.656 1.00 91.44 123 HIS A CA 1
ATOM 977 C C . HIS A 1 123 ? -7.613 -18.613 -0.257 1.00 91.44 123 HIS A C 1
ATOM 979 O O . HIS A 1 123 ? -8.033 -17.551 0.212 1.00 91.44 123 HIS A O 1
ATOM 985 N N . SER A 1 124 ? -7.631 -19.761 0.424 1.00 91.19 124 SER A N 1
ATOM 986 C CA . SER A 1 124 ? -8.075 -19.869 1.819 1.00 91.19 124 SER A CA 1
ATOM 987 C C . SER A 1 124 ? -7.301 -18.917 2.722 1.00 91.19 124 SER A C 1
ATOM 989 O O . SER A 1 124 ? -7.918 -18.217 3.510 1.00 91.19 124 SER A O 1
ATOM 991 N N . VAL A 1 125 ? -5.987 -18.776 2.511 1.00 90.19 125 VAL A N 1
ATOM 992 C CA . VAL A 1 125 ? -5.124 -17.848 3.261 1.00 90.19 125 VAL A CA 1
ATOM 993 C C . VAL A 1 125 ? -5.711 -16.436 3.310 1.00 90.19 125 VAL A C 1
ATOM 995 O O . VAL A 1 125 ? -5.843 -15.872 4.394 1.00 90.19 125 VAL A O 1
ATOM 998 N N . PHE A 1 126 ? -6.121 -15.874 2.168 1.00 92.94 126 PHE A N 1
ATOM 999 C CA . PHE A 1 126 ? -6.740 -14.548 2.135 1.00 92.94 126 PHE A CA 1
ATOM 1000 C C . PHE A 1 126 ? -8.100 -14.541 2.841 1.00 92.94 126 PHE A C 1
ATOM 1002 O O . PHE A 1 126 ? -8.343 -13.691 3.694 1.00 92.94 126 PHE A O 1
ATOM 1009 N N . LYS A 1 127 ? -8.978 -15.493 2.507 1.00 92.12 127 LYS A N 1
ATOM 1010 C CA . LYS A 1 127 ? -10.347 -15.554 3.045 1.00 92.12 127 LYS A CA 1
ATOM 1011 C C . LYS A 1 127 ? -10.362 -15.724 4.562 1.00 92.12 127 LYS A C 1
ATOM 1013 O O . LYS A 1 127 ? -11.137 -15.059 5.239 1.00 92.12 127 LYS A O 1
ATOM 1018 N N . ASP A 1 128 ? -9.512 -16.591 5.090 1.00 92.31 128 ASP A N 1
ATOM 1019 C CA . ASP A 1 128 ? -9.439 -16.894 6.515 1.00 92.31 128 ASP A CA 1
ATOM 1020 C C . ASP A 1 128 ? -8.780 -15.754 7.284 1.00 92.31 128 ASP A C 1
ATOM 1022 O O . ASP A 1 128 ? -9.260 -15.388 8.355 1.00 92.31 128 ASP A O 1
ATOM 1026 N N . SER A 1 129 ? -7.749 -15.125 6.710 1.00 91.62 129 SER A N 1
ATOM 1027 C CA . SER A 1 129 ? -7.149 -13.918 7.289 1.00 91.62 129 SER A CA 1
ATOM 1028 C C . SER A 1 129 ? -8.165 -12.782 7.347 1.00 91.62 129 SER A C 1
ATOM 1030 O O . SER A 1 129 ? -8.3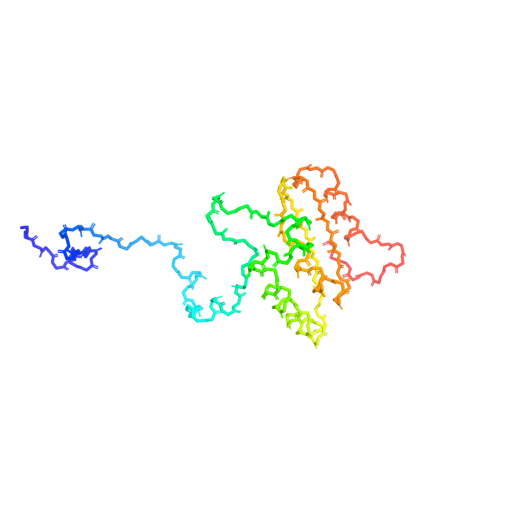37 -12.172 8.395 1.00 91.62 129 SER A O 1
ATOM 1032 N N . LEU A 1 130 ? -8.897 -12.541 6.254 1.00 90.12 130 LEU A N 1
ATOM 1033 C CA . LEU A 1 130 ? -9.928 -11.510 6.203 1.00 90.12 130 LEU A CA 1
ATOM 1034 C C . LEU A 1 130 ? -11.053 -11.787 7.205 1.00 90.12 130 LEU A C 1
ATOM 1036 O O . LEU A 1 130 ? -11.479 -10.876 7.902 1.00 90.12 130 LEU A O 1
ATOM 1040 N N . ARG A 1 131 ? -11.506 -13.041 7.326 1.00 90.12 131 ARG A N 1
ATOM 1041 C CA . ARG A 1 131 ? -12.506 -13.421 8.335 1.00 90.12 131 ARG A CA 1
ATOM 1042 C C . ARG A 1 131 ? -12.019 -13.121 9.745 1.00 90.12 131 ARG A C 1
ATOM 1044 O O . ARG A 1 131 ? -12.771 -12.526 10.499 1.00 90.12 131 ARG A O 1
ATOM 1051 N N . ARG A 1 132 ? -10.778 -13.483 10.084 1.00 88.12 132 ARG A N 1
ATOM 1052 C CA . ARG A 1 132 ? -10.200 -13.230 11.416 1.00 88.12 132 ARG A CA 1
ATOM 1053 C C . ARG A 1 132 ? -10.142 -11.750 11.768 1.00 88.12 132 ARG A C 1
ATOM 1055 O O . ARG A 1 132 ? -10.375 -11.408 12.917 1.00 88.12 132 ARG A O 1
ATOM 1062 N N . VAL A 1 133 ? -9.884 -10.881 10.790 1.00 88.31 133 VAL A N 1
ATOM 1063 C CA . VAL A 1 133 ? -9.881 -9.423 11.007 1.00 88.31 133 VAL A CA 1
ATOM 1064 C C . VAL A 1 133 ? -11.246 -8.911 11.476 1.00 88.31 133 VAL A C 1
ATOM 1066 O O . VAL A 1 133 ? -11.303 -7.976 12.264 1.00 88.31 133 VAL A O 1
ATOM 1069 N N . PHE A 1 134 ? -12.336 -9.539 11.031 1.00 84.31 134 PHE A N 1
ATOM 1070 C CA . PHE A 1 134 ? -13.705 -9.158 11.396 1.00 84.31 134 PHE A CA 1
ATOM 1071 C C . PHE A 1 134 ? -14.370 -10.125 12.384 1.00 84.31 134 PHE A C 1
ATOM 1073 O O . PHE A 1 134 ? -15.570 -10.016 12.623 1.00 84.31 134 PHE A O 1
ATOM 1080 N N . GLN A 1 135 ? -13.633 -11.089 12.939 1.00 82.81 135 GLN A N 1
ATOM 1081 C CA . GLN A 1 135 ? -14.184 -11.995 13.941 1.00 82.81 135 GLN A CA 1
ATOM 1082 C C . GLN A 1 135 ? -14.358 -11.242 15.259 1.00 82.81 135 GLN A C 1
ATOM 1084 O O . GLN A 1 135 ? -13.391 -10.755 15.841 1.00 82.81 135 GLN A O 1
ATOM 1089 N N . SER A 1 136 ? -15.596 -11.184 15.742 1.00 72.12 136 SER A N 1
ATOM 1090 C CA . SER A 1 136 ? -15.903 -10.762 17.104 1.00 72.12 136 SER A CA 1
ATOM 1091 C C . SER A 1 136 ? -15.299 -11.771 18.080 1.00 72.12 136 SER A C 1
ATOM 1093 O O . SER A 1 136 ? -15.582 -12.967 17.982 1.00 72.12 136 SER A O 1
ATOM 1095 N N . SER A 1 137 ? -14.464 -11.307 19.006 1.00 66.38 137 SER A N 1
ATOM 1096 C CA . SER A 1 137 ? -14.045 -12.132 20.142 1.00 66.38 137 SER A CA 1
ATOM 1097 C C . SER A 1 137 ? -15.129 -12.135 21.224 1.00 66.38 137 SER A C 1
ATOM 1099 O O . SER A 1 137 ? -15.950 -11.220 21.280 1.00 66.38 137 SER A O 1
ATOM 1101 N N . ASP A 1 138 ? -15.113 -13.125 22.119 1.00 66.12 138 ASP A N 1
ATOM 1102 C CA . ASP A 1 138 ? -16.041 -13.192 23.265 1.00 66.12 138 ASP A CA 1
ATOM 1103 C C . ASP A 1 138 ? -15.884 -12.004 24.244 1.00 66.12 138 ASP A C 1
ATOM 1105 O O . ASP A 1 138 ? -16.726 -11.792 25.114 1.00 66.12 138 ASP A O 1
ATOM 1109 N N . TYR A 1 139 ? -14.826 -11.201 24.078 1.00 63.19 139 TYR A N 1
ATOM 1110 C CA . TYR A 1 139 ? -14.537 -9.979 24.836 1.00 63.19 139 TYR A CA 1
ATOM 1111 C C . TYR A 1 139 ? -14.683 -8.700 23.991 1.00 63.19 139 TYR A C 1
ATOM 1113 O O . TYR A 1 139 ? -14.212 -7.637 24.397 1.00 63.19 139 TYR A O 1
ATOM 1121 N N . ASP A 1 140 ? -15.270 -8.791 22.795 1.00 62.38 140 ASP A N 1
ATOM 1122 C CA . ASP A 1 140 ? -15.427 -7.650 21.896 1.00 62.38 140 ASP A CA 1
ATOM 1123 C C . ASP A 1 140 ? -16.457 -6.655 22.455 1.00 62.38 140 ASP A C 1
ATOM 1125 O O . ASP A 1 140 ? -17.497 -7.030 22.996 1.00 62.38 140 ASP A O 1
ATOM 1129 N N . LEU A 1 141 ? -16.199 -5.358 22.286 1.00 65.62 141 LEU A N 1
ATOM 1130 C CA . LEU A 1 141 ? -17.046 -4.271 22.799 1.00 65.62 141 LEU A CA 1
ATOM 1131 C C . LEU A 1 141 ? -18.378 -4.130 22.028 1.00 65.62 141 LEU A C 1
ATOM 1133 O O . LEU A 1 141 ? -19.082 -3.132 22.182 1.00 65.62 141 LEU A O 1
ATOM 1137 N N . GLY A 1 142 ? -18.720 -5.096 21.168 1.00 60.25 142 GLY A N 1
ATOM 1138 C CA . GLY A 1 142 ? -19.909 -5.068 20.312 1.00 60.25 142 GLY A CA 1
ATOM 1139 C C . GLY A 1 142 ? -19.867 -3.981 19.232 1.00 60.25 142 GLY A C 1
ATOM 1140 O O . GLY A 1 142 ? -20.917 -3.557 18.754 1.00 60.25 142 GLY A O 1
ATOM 1141 N N . LEU A 1 143 ? -18.670 -3.503 18.874 1.00 60.78 143 LEU A N 1
ATOM 1142 C CA . LEU A 1 143 ? -18.459 -2.412 17.914 1.00 60.78 143 LEU A CA 1
ATOM 1143 C C . LEU A 1 143 ? -18.238 -2.903 16.474 1.00 60.78 143 LEU A C 1
ATOM 1145 O O . LEU A 1 143 ? -18.155 -2.091 15.552 1.00 60.78 143 LEU A O 1
ATOM 1149 N N . SER A 1 144 ? 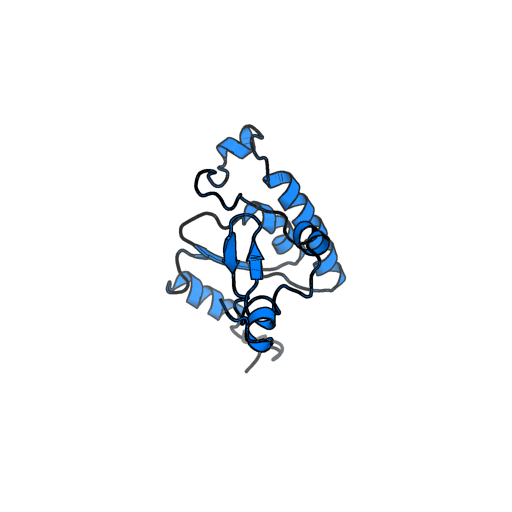-18.128 -4.216 16.271 1.00 57.47 144 SER A N 1
ATOM 1150 C CA . SER A 1 144 ? -18.032 -4.829 14.949 1.00 57.47 144 SER A CA 1
ATOM 1151 C C . SER A 1 144 ? -19.387 -4.795 14.220 1.00 57.47 144 SER A C 1
ATOM 1153 O O . SER A 1 144 ? -20.458 -4.885 14.823 1.00 57.47 144 SER A O 1
ATOM 1155 N N . PHE A 1 145 ? -19.350 -4.600 12.898 1.00 55.91 145 PHE A N 1
ATOM 1156 C CA . PHE A 1 145 ? -20.551 -4.525 12.062 1.00 55.91 145 PHE A CA 1
ATOM 1157 C C . PHE A 1 145 ? -21.264 -5.889 12.032 1.00 55.91 145 PHE A C 1
ATOM 1159 O O . PHE A 1 145 ? -20.650 -6.882 11.643 1.00 55.91 145 PHE A O 1
ATOM 1166 N N . LYS A 1 146 ? -22.540 -5.921 12.444 1.00 48.00 146 LYS A N 1
ATOM 1167 C CA . LYS A 1 146 ? -23.440 -7.081 12.298 1.00 48.00 146 LYS A CA 1
ATOM 1168 C C . LYS A 1 146 ? -23.837 -7.328 10.847 1.00 48.00 146 LYS A C 1
ATOM 1170 O O . LYS A 1 146 ? -24.061 -6.330 10.124 1.00 48.00 146 LYS A O 1
#

Sequence (146 aa):
MKTHKASAKRFRVTGNWKIVRRRARKQHLLAKKNAKRRNRLSKMIVSKSLSEPIRSHKDLDKDSVPFYHKAVKFYEGLSKQLVNQGHVLDVFACALDQVGLAELKVAVERTGGLVVLAESFGHSVFKDSLRRVFQSSDYDLGLSFK